Protein AF-Q0FZ17-F1 (afdb_monomer_lite)

Organism: NCBI:txid314231

Structure (mmCIF, N/CA/C/O backbone):
data_AF-Q0FZ17-F1
#
_entry.id   AF-Q0FZ17-F1
#
loop_
_atom_site.group_PDB
_atom_site.id
_atom_site.type_symbol
_atom_site.label_atom_id
_atom_site.label_alt_id
_atom_site.label_comp_id
_atom_site.label_asym_id
_atom_site.label_entity_id
_at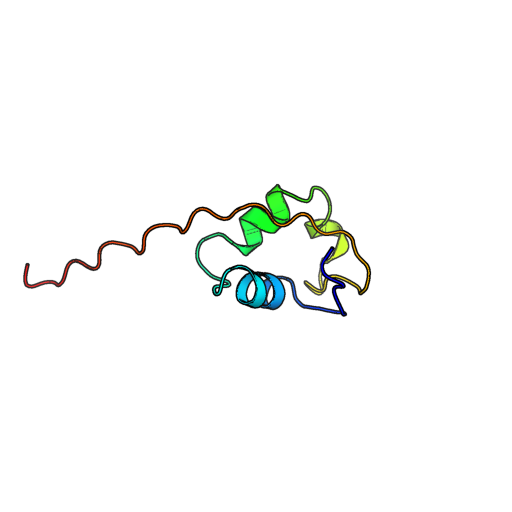om_site.label_seq_id
_atom_site.pdbx_PDB_ins_code
_atom_site.Cartn_x
_atom_site.Cartn_y
_atom_site.Cartn_z
_atom_site.occupancy
_atom_site.B_iso_or_equiv
_atom_site.auth_seq_id
_atom_site.auth_comp_id
_atom_site.auth_asym_id
_atom_site.auth_atom_id
_atom_site.pdbx_PDB_model_num
ATOM 1 N N . MET A 1 1 ? -9.261 7.205 -11.357 1.00 50.59 1 MET A N 1
ATOM 2 C CA . MET A 1 1 ? -7.820 6.926 -11.504 1.00 50.59 1 MET A CA 1
ATOM 3 C C . MET A 1 1 ? -7.069 7.973 -10.702 1.00 50.59 1 MET A C 1
ATOM 5 O O . MET A 1 1 ? -7.167 9.148 -11.034 1.00 50.59 1 MET A O 1
ATOM 9 N N . ILE A 1 2 ? -6.459 7.592 -9.579 1.00 56.62 2 ILE A N 1
ATOM 10 C CA . ILE A 1 2 ? -5.625 8.514 -8.796 1.00 56.62 2 ILE A CA 1
ATOM 11 C C . ILE A 1 2 ? -4.254 8.514 -9.467 1.00 56.62 2 ILE A C 1
ATOM 13 O O . ILE A 1 2 ? -3.653 7.456 -9.602 1.00 56.62 2 ILE A O 1
ATOM 17 N N . MET A 1 3 ? -3.776 9.678 -9.907 1.00 60.06 3 MET A N 1
ATOM 18 C CA . MET A 1 3 ? -2.408 9.808 -10.409 1.00 60.06 3 MET A CA 1
ATOM 19 C C . MET A 1 3 ? -1.464 9.708 -9.212 1.00 60.06 3 MET A C 1
ATOM 21 O O . MET A 1 3 ? -1.427 10.603 -8.365 1.00 60.06 3 MET A O 1
ATOM 25 N N . ILE A 1 4 ? -0.771 8.580 -9.101 1.00 67.19 4 ILE A N 1
ATOM 26 C CA . ILE A 1 4 ? 0.219 8.342 -8.057 1.00 67.19 4 ILE A CA 1
ATOM 27 C C . ILE A 1 4 ? 1.534 9.002 -8.498 1.00 67.19 4 ILE A C 1
ATOM 29 O O . ILE A 1 4 ? 2.004 8.742 -9.601 1.00 67.19 4 ILE A O 1
ATOM 33 N N . GLU A 1 5 ? 2.074 9.904 -7.674 1.00 78.25 5 GLU A N 1
ATOM 34 C CA . GLU A 1 5 ? 3.485 10.334 -7.709 1.00 78.25 5 GLU A CA 1
ATOM 35 C C . GLU A 1 5 ? 4.344 9.270 -7.006 1.00 78.25 5 GLU A C 1
ATOM 37 O O . GLU A 1 5 ? 3.782 8.449 -6.285 1.00 78.25 5 GLU A O 1
ATOM 42 N N . ASP A 1 6 ? 5.676 9.296 -7.144 1.00 86.94 6 ASP A N 1
ATOM 43 C CA . ASP A 1 6 ? 6.566 8.379 -6.411 1.00 86.94 6 ASP A CA 1
ATOM 44 C C . ASP A 1 6 ? 6.243 8.402 -4.904 1.00 86.94 6 ASP A C 1
ATOM 46 O O . ASP A 1 6 ? 6.561 9.353 -4.181 1.00 86.94 6 ASP A O 1
ATOM 50 N N . ILE A 1 7 ? 5.572 7.355 -4.419 1.00 90.00 7 ILE A N 1
ATOM 51 C CA . ILE A 1 7 ? 5.011 7.320 -3.068 1.00 90.00 7 ILE A CA 1
ATOM 52 C C . ILE A 1 7 ? 5.322 5.995 -2.394 1.00 90.00 7 ILE A C 1
ATOM 54 O O . ILE A 1 7 ? 5.251 4.922 -2.986 1.00 90.00 7 ILE A O 1
ATOM 58 N N . ARG A 1 8 ? 5.626 6.060 -1.101 1.00 90.44 8 ARG A N 1
ATOM 59 C CA . ARG A 1 8 ? 5.712 4.860 -0.275 1.00 90.44 8 ARG A CA 1
ATOM 60 C C . ARG A 1 8 ? 4.333 4.243 -0.074 1.00 90.44 8 ARG A C 1
ATOM 62 O O . ARG A 1 8 ? 3.378 4.963 0.225 1.00 90.44 8 ARG A O 1
ATOM 69 N N . ILE A 1 9 ? 4.249 2.919 -0.157 1.00 89.12 9 ILE A N 1
ATOM 70 C CA . ILE A 1 9 ? 2.984 2.189 0.004 1.00 89.12 9 ILE A CA 1
ATOM 71 C C . ILE A 1 9 ? 2.303 2.462 1.357 1.00 89.12 9 ILE A C 1
ATOM 73 O O . ILE A 1 9 ? 1.085 2.603 1.409 1.00 89.12 9 ILE A O 1
ATOM 77 N N . ASP A 1 10 ? 3.076 2.649 2.434 1.00 88.31 10 ASP A N 1
ATOM 78 C CA . ASP A 1 10 ? 2.557 3.043 3.752 1.00 88.31 10 ASP A CA 1
ATOM 79 C C . ASP A 1 10 ? 1.850 4.410 3.721 1.00 88.31 10 ASP A C 1
ATOM 81 O O . ASP A 1 10 ? 0.727 4.560 4.207 1.00 88.31 10 ASP A O 1
ATOM 85 N N . ARG A 1 11 ? 2.453 5.401 3.053 1.00 89.50 11 ARG A N 1
ATOM 86 C CA . ARG A 1 11 ? 1.848 6.727 2.871 1.00 89.50 11 ARG A CA 1
ATOM 87 C C . ARG A 1 11 ? 0.633 6.690 1.959 1.00 89.50 11 ARG A C 1
ATOM 89 O O . ARG A 1 11 ? -0.306 7.449 2.196 1.00 89.50 11 ARG A O 1
ATOM 96 N N . LEU A 1 12 ? 0.637 5.833 0.938 1.00 87.62 12 LEU A N 1
ATOM 97 C CA . LEU A 1 12 ? -0.537 5.617 0.096 1.00 87.62 12 LEU A CA 1
ATOM 98 C C . LEU A 1 12 ? -1.692 5.051 0.931 1.00 87.62 12 LEU A C 1
ATOM 100 O O . LEU A 1 12 ? -2.782 5.618 0.903 1.00 87.62 12 LEU A O 1
ATOM 104 N N . ALA A 1 13 ? -1.437 4.014 1.735 1.00 86.81 13 ALA A N 1
ATOM 105 C CA . ALA A 1 13 ? -2.432 3.428 2.631 1.00 86.81 13 ALA A CA 1
ATOM 106 C C . ALA A 1 13 ? -2.995 4.471 3.609 1.00 86.81 13 ALA A C 1
ATOM 108 O O . ALA A 1 13 ? -4.210 4.616 3.731 1.00 86.81 13 ALA A O 1
ATOM 109 N N . LYS A 1 14 ? -2.130 5.286 4.223 1.00 86.38 14 LYS A N 1
ATOM 110 C CA . LYS A 1 14 ? -2.555 6.392 5.088 1.00 86.38 14 LYS A CA 1
ATOM 111 C C . LYS A 1 14 ? -3.375 7.456 4.355 1.00 86.38 14 LYS A C 1
ATOM 113 O O . LYS A 1 14 ? -4.327 7.980 4.921 1.00 86.38 14 LYS A O 1
ATOM 118 N N . ARG A 1 15 ? -3.017 7.803 3.116 1.00 86.75 15 ARG A N 1
ATOM 119 C CA . ARG A 1 15 ? -3.721 8.824 2.323 1.00 86.75 15 ARG A CA 1
ATOM 120 C C . ARG A 1 15 ? -5.106 8.357 1.879 1.00 86.75 15 ARG A C 1
ATOM 122 O O . ARG A 1 15 ? -6.020 9.172 1.838 1.00 86.75 15 ARG A O 1
ATOM 129 N N . VAL A 1 16 ? -5.240 7.080 1.525 1.00 85.81 16 VAL A N 1
ATOM 130 C CA . VAL A 1 16 ? -6.487 6.502 1.003 1.00 85.81 16 VAL A CA 1
ATOM 131 C C . VAL A 1 16 ? -7.411 6.072 2.141 1.00 85.81 16 VAL A C 1
ATOM 133 O O . VAL A 1 16 ? -8.585 6.420 2.131 1.00 85.81 16 VAL A O 1
ATOM 136 N N . TYR A 1 17 ? -6.884 5.355 3.134 1.00 83.50 17 TYR A N 1
ATOM 137 C CA . TYR A 1 17 ? -7.677 4.741 4.206 1.00 83.50 17 TYR A CA 1
ATOM 138 C C . TYR A 1 17 ? -7.587 5.485 5.543 1.00 83.50 17 TYR A C 1
ATOM 140 O O . TYR A 1 17 ? -8.148 5.040 6.537 1.00 83.50 17 TYR A O 1
ATOM 148 N N . GLY A 1 18 ? -6.822 6.576 5.623 1.00 84.31 18 GLY A N 1
ATOM 149 C CA . GLY A 1 18 ? -6.569 7.296 6.878 1.00 84.31 18 GLY A CA 1
ATOM 150 C C . GLY A 1 18 ? -5.593 6.589 7.829 1.00 84.31 18 GLY A C 1
ATOM 151 O O . GLY A 1 18 ? -5.141 7.192 8.803 1.00 84.31 18 GLY A O 1
ATOM 152 N N . THR A 1 19 ? -5.220 5.334 7.550 1.00 78.81 19 THR A N 1
ATOM 153 C CA . THR A 1 19 ? -4.333 4.519 8.389 1.00 78.81 19 THR A CA 1
ATOM 154 C C . THR A 1 19 ? -3.424 3.599 7.569 1.00 78.81 19 THR A C 1
ATOM 156 O O . THR A 1 19 ? -3.830 2.966 6.597 1.00 78.81 19 THR A O 1
ATOM 159 N N . GLU A 1 20 ? -2.175 3.490 8.012 1.00 78.94 20 GLU A N 1
ATOM 160 C CA . GLU A 1 20 ? -1.178 2.509 7.548 1.00 78.94 20 GLU A CA 1
ATOM 161 C C . GLU A 1 20 ? -1.149 1.241 8.424 1.00 78.94 20 GLU A C 1
ATOM 163 O O . GLU A 1 20 ? -0.366 0.326 8.189 1.00 78.94 20 GLU A O 1
ATOM 168 N N . ARG A 1 21 ? -1.980 1.201 9.473 1.00 73.19 21 ARG A N 1
ATOM 169 C CA . ARG A 1 21 ? -2.088 0.095 10.432 1.00 73.19 21 ARG A CA 1
ATOM 170 C C . ARG A 1 21 ? -3.352 -0.715 10.184 1.00 73.19 21 ARG A C 1
ATOM 172 O O . ARG A 1 21 ? -4.364 -0.170 9.753 1.00 73.19 21 ARG A O 1
ATOM 179 N N . GLY A 1 22 ? -3.317 -1.983 10.593 1.00 73.06 22 GLY A N 1
ATOM 180 C CA . GLY A 1 22 ? -4.498 -2.848 10.618 1.00 73.06 22 GLY A CA 1
ATOM 181 C C . GLY A 1 22 ? -4.702 -3.687 9.359 1.00 73.06 22 GLY A C 1
ATOM 182 O O . GLY A 1 22 ? -5.827 -4.109 9.112 1.00 73.06 22 GLY A O 1
ATOM 183 N N . GLY A 1 23 ? -3.641 -3.949 8.591 1.00 81.31 23 GLY A N 1
ATOM 184 C CA . GLY A 1 23 ? -3.714 -4.786 7.394 1.00 81.31 23 GLY A CA 1
ATOM 185 C C . GLY A 1 23 ? -3.985 -4.014 6.101 1.00 81.31 23 GLY A C 1
ATOM 186 O O . GLY A 1 23 ? -4.265 -4.634 5.083 1.00 81.31 23 GLY A O 1
ATOM 187 N N . THR A 1 24 ? -3.969 -2.675 6.118 1.00 82.81 24 THR A N 1
ATOM 188 C CA . THR A 1 24 ? -4.280 -1.859 4.930 1.00 82.81 24 THR A CA 1
ATOM 189 C C . THR A 1 24 ? -3.219 -1.980 3.843 1.00 82.81 24 THR A C 1
ATOM 191 O O . THR A 1 24 ? -3.563 -2.012 2.666 1.00 82.81 24 THR A O 1
ATOM 194 N N . VAL A 1 25 ? -1.941 -2.073 4.215 1.00 86.56 25 VAL A N 1
ATOM 195 C CA . VAL A 1 25 ? -0.843 -2.281 3.258 1.00 86.56 25 VAL A CA 1
ATOM 196 C C . VAL A 1 25 ? -0.923 -3.686 2.670 1.00 86.56 25 VAL A C 1
ATOM 198 O O . VAL A 1 25 ? -0.834 -3.852 1.457 1.00 86.56 25 VAL A O 1
ATOM 201 N N . GLU A 1 26 ? -1.151 -4.683 3.516 1.00 86.62 26 GLU A N 1
ATOM 202 C CA . GLU A 1 26 ? -1.314 -6.083 3.138 1.00 86.62 26 GLU A CA 1
ATOM 203 C C . GLU A 1 26 ? -2.507 -6.261 2.196 1.00 86.62 26 GLU A C 1
ATOM 205 O O . GLU A 1 26 ? -2.359 -6.882 1.153 1.00 86.62 26 GLU A O 1
ATOM 210 N N . ALA A 1 27 ? -3.641 -5.613 2.474 1.00 86.50 27 ALA A N 1
ATOM 211 C CA . ALA A 1 27 ? -4.808 -5.638 1.595 1.00 86.50 27 ALA A CA 1
ATOM 212 C C . ALA A 1 27 ? -4.514 -5.043 0.207 1.00 86.50 27 ALA A C 1
ATOM 214 O O . ALA A 1 27 ? -4.969 -5.584 -0.801 1.00 86.50 27 ALA A O 1
ATOM 215 N N . ILE A 1 28 ? -3.737 -3.953 0.129 1.00 87.75 28 ILE A N 1
ATOM 216 C CA . ILE A 1 28 ? -3.285 -3.411 -1.163 1.00 87.75 28 ILE A CA 1
ATOM 217 C C . ILE A 1 28 ? -2.395 -4.436 -1.876 1.00 87.75 28 ILE A C 1
ATOM 219 O O . ILE A 1 28 ? -2.563 -4.656 -3.073 1.00 87.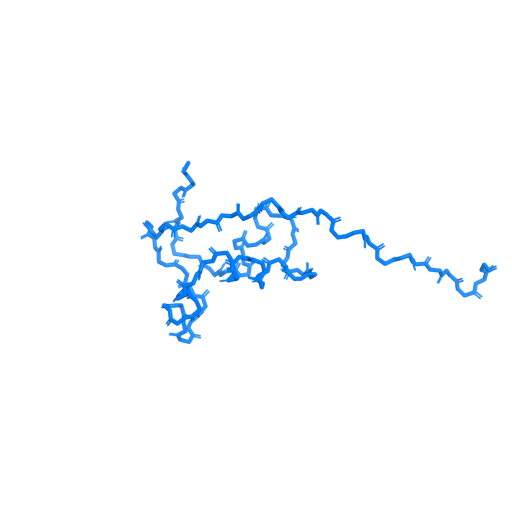75 28 ILE A O 1
ATOM 223 N N . LEU A 1 29 ? -1.446 -5.060 -1.178 1.00 88.12 29 LEU A N 1
ATOM 224 C CA . LEU A 1 29 ? -0.542 -6.039 -1.788 1.00 88.12 29 LEU A CA 1
ATOM 225 C C . LEU A 1 29 ? -1.283 -7.295 -2.266 1.00 88.12 29 LEU A C 1
ATOM 227 O O . LEU A 1 29 ? -1.020 -7.760 -3.372 1.00 88.12 29 LEU A O 1
ATOM 231 N N . ASP A 1 30 ? -2.243 -7.791 -1.490 1.00 88.56 30 ASP A N 1
ATOM 232 C CA . ASP A 1 30 ? -3.074 -8.944 -1.847 1.00 88.56 30 ASP A CA 1
ATOM 233 C C . ASP A 1 30 ? -3.946 -8.651 -3.075 1.00 88.56 30 ASP A C 1
ATOM 235 O O . ASP A 1 30 ? -4.119 -9.509 -3.942 1.00 88.56 30 ASP A O 1
ATOM 239 N N . ALA A 1 31 ? -4.451 -7.419 -3.194 1.00 88.12 31 ALA A N 1
ATOM 240 C CA . ALA A 1 31 ? -5.211 -6.977 -4.361 1.00 88.12 31 ALA A CA 1
ATOM 241 C C . ALA A 1 31 ? -4.337 -6.763 -5.614 1.00 88.12 31 ALA A C 1
ATOM 243 O O . ALA A 1 31 ? -4.869 -6.726 -6.724 1.00 88.12 31 ALA A O 1
ATOM 244 N N . ASN A 1 32 ? -3.014 -6.624 -5.463 1.00 89.12 32 ASN A N 1
ATOM 245 C CA . ASN A 1 32 ? -2.083 -6.333 -6.554 1.00 89.12 32 ASN A CA 1
ATOM 246 C C . ASN A 1 32 ? -0.950 -7.364 -6.603 1.00 89.12 32 ASN A C 1
ATOM 248 O O . ASN A 1 32 ? 0.175 -7.129 -6.146 1.00 89.12 32 ASN A O 1
ATOM 252 N N . VAL A 1 33 ? -1.236 -8.510 -7.223 1.00 88.25 33 VAL A N 1
ATOM 253 C CA . VAL A 1 33 ? -0.254 -9.582 -7.423 1.00 88.25 33 VAL A CA 1
ATOM 254 C C . VAL A 1 33 ? 0.977 -9.046 -8.160 1.00 88.25 33 VAL A C 1
ATOM 256 O O . VAL A 1 33 ? 0.879 -8.480 -9.244 1.00 88.25 33 VAL A O 1
ATOM 259 N N . GLY A 1 34 ? 2.157 -9.239 -7.567 1.00 87.31 34 GLY A N 1
ATOM 260 C CA . GLY A 1 34 ? 3.435 -8.787 -8.128 1.00 87.31 34 GLY A CA 1
ATOM 261 C C . GLY A 1 34 ? 3.849 -7.368 -7.727 1.00 87.31 34 GLY A C 1
ATOM 262 O O . GLY A 1 34 ? 5.023 -7.030 -7.881 1.00 87.31 34 GLY A O 1
ATOM 263 N N . LEU A 1 35 ? 2.963 -6.572 -7.117 1.00 87.50 35 LEU A N 1
ATOM 264 C CA . LEU A 1 35 ? 3.311 -5.232 -6.633 1.00 87.50 35 LEU A CA 1
ATOM 265 C C . LEU A 1 35 ? 4.396 -5.285 -5.553 1.00 87.50 35 LEU A C 1
ATOM 267 O O . LEU A 1 35 ? 5.327 -4.487 -5.584 1.00 87.50 35 LEU A O 1
ATOM 271 N N . ALA A 1 36 ? 4.329 -6.266 -4.647 1.00 87.31 36 ALA A N 1
ATOM 272 C CA . ALA A 1 36 ? 5.345 -6.467 -3.611 1.00 87.31 36 ALA A CA 1
ATOM 273 C C . ALA A 1 36 ? 6.749 -6.674 -4.204 1.00 87.31 36 ALA A C 1
ATOM 275 O O . ALA A 1 36 ? 7.720 -6.123 -3.695 1.00 87.31 36 ALA A O 1
ATOM 276 N N . ALA A 1 37 ? 6.850 -7.436 -5.297 1.00 89.50 37 ALA A N 1
ATOM 277 C CA . ALA A 1 37 ? 8.114 -7.663 -5.990 1.00 89.50 37 ALA A CA 1
ATOM 278 C C . ALA A 1 37 ? 8.583 -6.411 -6.746 1.00 89.50 37 ALA A C 1
ATOM 280 O O . ALA A 1 37 ? 9.779 -6.142 -6.779 1.00 89.50 37 ALA A O 1
ATOM 281 N N . LEU A 1 38 ? 7.651 -5.633 -7.310 1.00 87.12 38 LEU A N 1
ATOM 282 C CA . LEU A 1 38 ? 7.951 -4.394 -8.030 1.00 87.12 38 LEU A CA 1
ATOM 283 C C . LEU A 1 38 ? 8.545 -3.319 -7.114 1.00 87.12 38 LEU A C 1
ATOM 285 O O . LEU A 1 38 ? 9.476 -2.620 -7.504 1.00 87.12 38 LEU A O 1
ATOM 289 N N . ILE A 1 39 ? 7.996 -3.177 -5.908 1.00 88.62 39 ILE A N 1
ATOM 290 C CA . ILE A 1 39 ? 8.408 -2.127 -4.973 1.00 88.62 39 ILE A CA 1
ATOM 291 C C . ILE A 1 39 ? 9.550 -2.570 -4.053 1.00 88.62 39 ILE A C 1
ATOM 293 O O . ILE A 1 39 ? 10.095 -1.747 -3.326 1.00 88.62 39 ILE A O 1
ATOM 297 N N . PHE A 1 40 ? 9.928 -3.850 -4.029 1.00 85.50 40 PHE A N 1
ATOM 298 C CA . PHE A 1 40 ? 11.046 -4.313 -3.207 1.00 85.50 40 PHE A CA 1
ATOM 299 C C . PHE A 1 40 ? 12.392 -3.861 -3.805 1.00 85.50 40 PHE A C 1
ATOM 301 O O . PHE A 1 40 ? 12.594 -3.990 -5.011 1.00 85.50 40 PHE A O 1
ATOM 308 N N . PRO A 1 41 ? 13.357 -3.374 -2.998 1.00 85.88 41 PRO A N 1
ATOM 309 C CA . PRO A 1 41 ? 13.343 -3.234 -1.534 1.00 85.88 41 PRO A CA 1
ATOM 310 C C . PRO A 1 41 ? 12.874 -1.860 -1.025 1.00 85.88 41 PRO A C 1
ATOM 312 O O . PRO A 1 41 ? 12.873 -1.621 0.180 1.00 85.88 41 PRO A O 1
ATOM 315 N N . THR A 1 42 ? 12.534 -0.926 -1.911 1.00 88.56 42 THR A N 1
ATOM 316 C CA . THR A 1 42 ? 12.325 0.487 -1.555 1.00 88.56 42 THR A CA 1
ATOM 317 C C . THR A 1 42 ? 10.968 0.758 -0.899 1.00 88.56 42 THR A C 1
ATOM 319 O O . THR A 1 42 ? 10.828 1.724 -0.148 1.00 88.56 42 THR A O 1
ATOM 322 N N . GLY A 1 43 ? 9.965 -0.077 -1.174 1.00 89.31 43 GLY A N 1
ATOM 323 C CA . GLY A 1 43 ? 8.569 0.131 -0.794 1.00 89.31 43 GLY A CA 1
ATOM 324 C C . GLY A 1 43 ? 7.903 1.298 -1.531 1.00 89.31 43 GLY A C 1
ATOM 325 O O . GLY A 1 43 ? 6.863 1.781 -1.077 1.00 89.31 43 GLY A O 1
ATOM 326 N N . VAL A 1 44 ? 8.511 1.783 -2.620 1.00 92.31 44 VAL A N 1
ATOM 327 C CA . VAL A 1 44 ? 8.043 2.939 -3.397 1.00 92.31 44 VAL A CA 1
ATOM 328 C C . VAL A 1 44 ? 7.304 2.465 -4.641 1.00 92.31 44 VAL A C 1
ATOM 330 O O .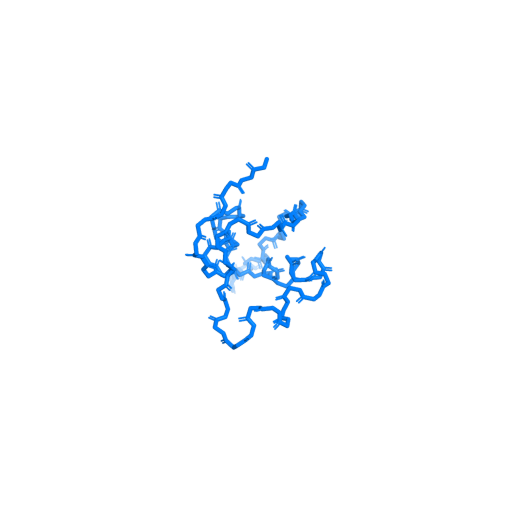 VAL A 1 44 ? 7.846 1.713 -5.446 1.00 92.31 44 VAL A O 1
ATOM 333 N N . ILE A 1 45 ? 6.072 2.939 -4.794 1.00 89.19 45 ILE A N 1
ATOM 334 C CA . ILE A 1 45 ? 5.264 2.781 -5.996 1.00 89.19 45 ILE A CA 1
ATOM 335 C C . ILE A 1 45 ? 5.674 3.904 -6.958 1.00 89.19 45 ILE A C 1
ATOM 337 O O . ILE A 1 45 ? 5.567 5.072 -6.571 1.00 89.19 45 ILE A O 1
ATOM 341 N N . PRO A 1 46 ? 6.163 3.578 -8.168 1.00 86.94 46 PRO A N 1
ATOM 342 C CA . PRO A 1 46 ? 6.596 4.584 -9.124 1.00 86.94 46 PRO A CA 1
ATOM 343 C C . PRO A 1 46 ? 5.409 5.371 -9.676 1.00 86.94 46 PRO A C 1
ATOM 345 O O . PRO A 1 46 ? 4.283 4.865 -9.765 1.00 86.94 46 PRO A O 1
ATOM 348 N N . ALA A 1 47 ? 5.675 6.608 -10.078 1.00 86.06 47 ALA A N 1
ATOM 349 C CA . ALA A 1 47 ? 4.656 7.468 -10.640 1.00 86.06 47 ALA A CA 1
ATOM 350 C C . ALA A 1 47 ? 4.004 6.845 -11.886 1.00 86.06 47 ALA A C 1
ATOM 352 O O . ALA A 1 47 ? 4.682 6.307 -12.763 1.00 86.06 47 ALA A O 1
ATOM 353 N N . GLY A 1 48 ? 2.676 6.931 -11.967 1.00 82.19 48 GLY A N 1
ATOM 354 C CA . GLY A 1 48 ? 1.903 6.346 -13.069 1.00 82.19 48 GLY A CA 1
ATOM 355 C C . GLY A 1 48 ? 1.724 4.825 -13.007 1.00 82.19 48 GLY A C 1
ATOM 356 O O . GLY A 1 48 ? 1.183 4.256 -13.951 1.00 82.19 48 GLY A O 1
ATOM 357 N N . ALA A 1 49 ? 2.140 4.163 -11.923 1.00 83.75 49 ALA A N 1
ATOM 358 C CA . ALA A 1 49 ? 1.779 2.770 -11.692 1.00 83.75 49 ALA A CA 1
ATOM 359 C C . ALA A 1 49 ? 0.272 2.628 -11.432 1.00 83.75 49 ALA A C 1
ATOM 361 O O . ALA A 1 49 ? -0.300 3.333 -10.595 1.00 83.75 49 ALA A O 1
ATOM 362 N N . ASP A 1 50 ? -0.348 1.664 -12.109 1.00 83.94 50 ASP A N 1
ATOM 363 C CA . ASP A 1 50 ? -1.729 1.280 -11.851 1.00 83.94 50 ASP A CA 1
ATOM 364 C C . ASP A 1 50 ? -1.798 0.402 -10.598 1.00 83.94 50 ASP A C 1
ATOM 366 O O . ASP A 1 50 ? -1.244 -0.697 -10.553 1.00 83.94 50 ASP A O 1
ATOM 370 N N . VAL A 1 51 ? -2.478 0.904 -9.564 1.00 85.88 51 VAL A N 1
ATOM 371 C CA . VAL A 1 51 ? -2.669 0.212 -8.283 1.00 85.88 51 VAL A CA 1
ATOM 372 C C . VAL A 1 51 ? -4.157 0.103 -7.989 1.00 85.88 51 VAL A C 1
ATOM 374 O O . VAL A 1 51 ? -4.871 1.107 -7.915 1.00 85.88 51 VAL A O 1
ATOM 377 N N . VAL A 1 52 ? -4.621 -1.123 -7.780 1.00 87.88 52 VAL A N 1
ATOM 378 C CA . VAL A 1 52 ? -5.985 -1.415 -7.345 1.00 87.88 52 VAL A CA 1
ATOM 379 C C . VAL A 1 52 ? -6.082 -1.171 -5.843 1.00 87.88 52 VAL A C 1
ATOM 381 O O . VAL A 1 52 ? -5.356 -1.770 -5.053 1.00 87.88 52 VAL A O 1
ATOM 384 N N . LEU A 1 53 ? -6.983 -0.284 -5.436 1.00 86.31 53 LEU A N 1
ATOM 385 C CA . LEU A 1 53 ? -7.255 -0.004 -4.029 1.00 86.31 53 LEU A CA 1
ATOM 386 C C . LEU A 1 53 ? -8.541 -0.742 -3.636 1.00 86.31 53 LEU A C 1
ATOM 388 O O . LEU A 1 53 ? -9.609 -0.339 -4.103 1.00 86.31 53 LEU A O 1
ATOM 392 N N . PRO A 1 54 ? -8.469 -1.836 -2.853 1.00 82.75 54 PRO A N 1
ATOM 393 C CA . PRO A 1 54 ? -9.673 -2.516 -2.389 1.00 82.75 54 PRO A CA 1
ATOM 394 C C . PRO A 1 54 ? -10.481 -1.609 -1.454 1.00 82.75 54 PRO A C 1
ATOM 396 O O . PRO A 1 54 ? -9.922 -0.787 -0.731 1.00 82.75 54 PRO A O 1
ATOM 399 N N . GLU A 1 55 ? -11.801 -1.783 -1.411 1.00 77.75 55 GLU A N 1
ATOM 400 C CA . GLU A 1 55 ? -12.602 -1.181 -0.345 1.00 77.75 55 GLU A CA 1
ATOM 401 C C . GLU A 1 55 ? -12.206 -1.837 0.979 1.00 77.75 55 GLU A C 1
ATOM 403 O O . GLU A 1 55 ? -12.608 -2.959 1.293 1.00 77.75 55 GLU A O 1
ATOM 408 N N . VAL A 1 56 ? -11.352 -1.164 1.750 1.00 65.19 56 VAL A N 1
ATOM 409 C CA . VAL A 1 56 ? -11.004 -1.646 3.081 1.00 65.19 56 VAL A CA 1
ATOM 410 C C . VAL A 1 56 ? -12.201 -1.371 3.975 1.00 65.19 56 VAL A C 1
ATOM 412 O O . VAL A 1 56 ? -12.448 -0.237 4.383 1.00 65.19 56 VAL A O 1
ATOM 415 N N . VAL A 1 57 ? -12.943 -2.436 4.269 1.00 53.78 57 VAL A N 1
ATOM 416 C CA . VAL A 1 57 ? -13.949 -2.458 5.326 1.00 53.78 57 VAL A CA 1
ATOM 417 C C . VAL A 1 57 ? -13.227 -2.078 6.609 1.00 53.78 57 VAL A C 1
ATOM 419 O O . VAL A 1 57 ? -12.344 -2.806 7.062 1.00 53.78 57 VAL A O 1
ATOM 422 N N . GLU A 1 58 ? -13.557 -0.903 7.131 1.00 54.50 58 GLU A N 1
ATOM 423 C CA . GLU A 1 58 ? -13.046 -0.336 8.371 1.00 54.50 58 GLU A CA 1
ATOM 424 C C . GLU A 1 58 ? -12.945 -1.447 9.426 1.00 54.50 58 GLU A C 1
ATOM 426 O O . GLU A 1 58 ? -13.952 -1.938 9.942 1.00 54.50 58 GLU A O 1
ATOM 431 N N . ARG A 1 59 ? -11.725 -1.948 9.682 1.00 53.66 59 ARG A N 1
ATOM 432 C CA . ARG A 1 59 ? -11.534 -2.989 10.692 1.00 53.66 59 ARG A CA 1
ATOM 433 C C . ARG A 1 59 ? -11.899 -2.334 12.013 1.00 53.66 59 ARG A C 1
ATOM 435 O O . ARG A 1 59 ? -11.173 -1.453 12.470 1.00 53.66 59 ARG A O 1
ATOM 442 N N . ALA A 1 60 ? -13.029 -2.763 12.580 1.00 50.53 60 ALA A N 1
ATOM 443 C CA . ALA A 1 60 ? -13.545 -2.274 13.847 1.00 50.53 60 ALA A CA 1
ATOM 444 C C . ALA A 1 60 ? -12.390 -2.129 14.842 1.00 50.53 60 ALA A C 1
ATOM 446 O O . ALA A 1 60 ? -11.621 -3.077 15.050 1.00 50.53 60 ALA A O 1
ATOM 447 N N . ALA A 1 61 ? -12.239 -0.925 15.401 1.00 53.81 61 ALA A N 1
ATOM 448 C CA . ALA A 1 61 ? -11.242 -0.674 16.428 1.00 53.81 61 ALA A CA 1
ATOM 449 C C . ALA A 1 61 ? -11.374 -1.766 17.504 1.00 53.81 61 ALA A C 1
ATOM 451 O O . ALA A 1 61 ? -12.506 -2.108 17.867 1.00 53.81 61 ALA A O 1
ATOM 452 N N . PRO A 1 62 ? -10.261 -2.351 17.990 1.00 55.25 62 PRO A N 1
ATOM 453 C CA . PRO A 1 62 ? -10.350 -3.331 19.061 1.00 55.25 62 PRO A CA 1
ATOM 454 C C . PRO A 1 62 ? -11.126 -2.690 20.207 1.00 55.25 62 PRO A C 1
ATOM 456 O O . PRO A 1 62 ? -10.835 -1.551 20.577 1.00 55.25 62 PRO A O 1
ATOM 459 N N . ALA A 1 63 ? -12.139 -3.393 20.719 1.00 63.91 63 ALA A N 1
ATOM 460 C CA . ALA A 1 63 ? -12.898 -2.928 21.866 1.00 63.91 63 ALA A CA 1
ATOM 461 C C . ALA A 1 63 ? -11.897 -2.664 22.995 1.00 63.91 63 ALA A C 1
ATOM 463 O O . ALA A 1 63 ? -11.285 -3.587 23.533 1.00 63.91 63 ALA A O 1
ATOM 464 N N . VAL A 1 64 ? -11.653 -1.387 23.285 1.00 72.44 64 VAL A N 1
ATOM 465 C CA . VAL A 1 64 ? -10.807 -0.987 24.403 1.00 72.44 64 VAL A CA 1
ATOM 466 C C . VAL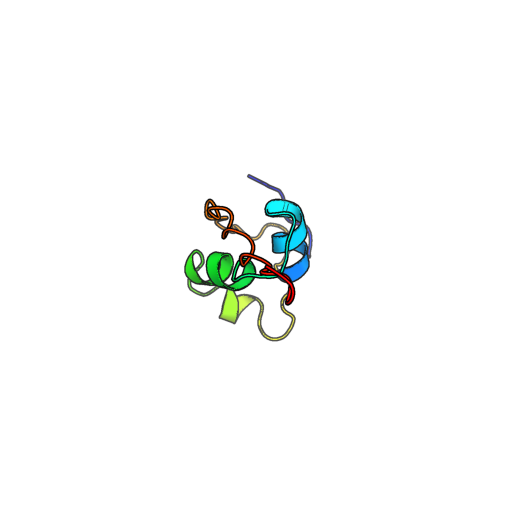 A 1 64 ? -11.641 -1.223 25.650 1.00 72.44 64 VAL A C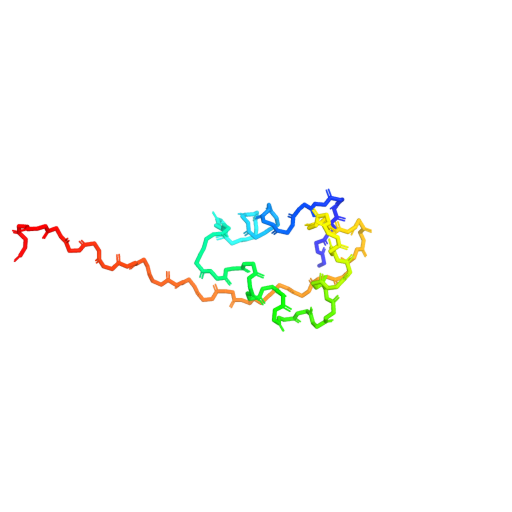 1
ATOM 468 O O . VAL A 1 64 ? -12.356 -0.330 26.095 1.00 72.44 64 VAL A O 1
ATOM 471 N N . THR A 1 65 ? -11.583 -2.437 26.192 1.00 70.44 65 THR A N 1
ATOM 472 C CA . THR A 1 65 ? -12.111 -2.697 27.529 1.00 70.44 65 THR A CA 1
ATOM 473 C C . THR A 1 65 ? -11.165 -2.036 28.513 1.00 70.44 65 THR A C 1
ATOM 475 O O . THR A 1 65 ? -9.963 -2.325 28.545 1.00 70.44 65 THR A O 1
ATOM 478 N N . ARG A 1 66 ? -11.688 -1.086 29.28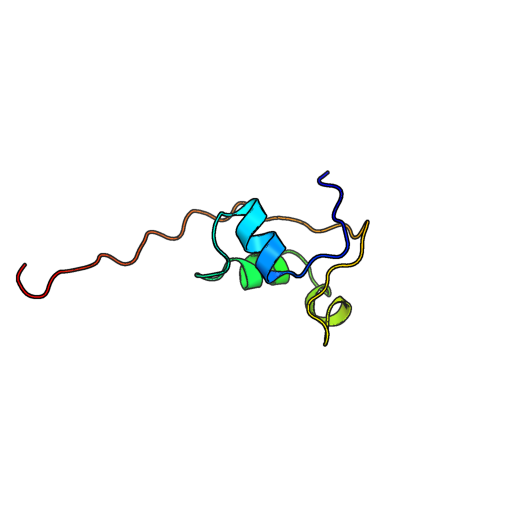1 1.00 79.62 66 ARG A N 1
ATOM 479 C CA . ARG A 1 66 ? -10.917 -0.470 30.352 1.00 79.62 66 ARG A CA 1
ATOM 480 C C . ARG A 1 66 ? -10.810 -1.489 31.491 1.00 79.62 66 ARG A C 1
ATOM 482 O O . ARG A 1 66 ? -11.763 -2.222 31.713 1.00 79.62 66 ARG A O 1
ATOM 489 N N . PRO A 1 67 ? -9.705 -1.530 32.254 1.00 75.88 67 PRO A N 1
ATOM 490 C CA . PRO A 1 67 ? -9.543 -2.472 33.370 1.00 75.88 67 PRO A CA 1
ATOM 491 C C . PRO A 1 67 ? -10.595 -2.369 34.492 1.00 75.88 67 PRO A C 1
ATOM 493 O O . PRO A 1 67 ? -10.500 -3.104 35.468 1.00 75.88 67 PRO A O 1
ATOM 496 N N . TRP A 1 68 ? -11.514 -1.406 34.410 1.00 83.19 68 TRP A N 1
ATOM 497 C CA . TRP A 1 68 ? -12.528 -1.092 35.415 1.00 83.19 68 TRP A CA 1
ATOM 498 C C . TRP A 1 68 ? -13.972 -1.228 34.898 1.00 83.19 68 TRP A C 1
ATOM 500 O O . TRP A 1 68 ? -14.883 -0.769 35.585 1.00 83.19 68 TRP A O 1
ATOM 510 N N . ASP A 1 69 ? -14.167 -1.823 33.716 1.00 60.81 69 ASP A N 1
ATOM 511 C CA . ASP A 1 69 ? -15.453 -2.399 33.281 1.00 60.81 69 ASP A CA 1
ATOM 512 C C . ASP A 1 69 ? -15.535 -3.875 33.707 1.00 60.81 69 ASP A C 1
ATOM 514 O O . ASP A 1 69 ? -16.635 -4.316 34.113 1.00 60.81 69 ASP A O 1
#

Radius of gyration: 14.53 Å; chains: 1; bounding box: 29×20×48 Å

Secondary structure (DSSP, 8-state):
-----SEEHHHHHHHHHS-S-SSHHHHHHHHSTTHHHHHTTTTEEPTT------------------TT-

pLDDT: mean 79.72, std 11.86, range [50.53, 92.31]

Foldseek 3Di:
DDFDAFDALLVVLCVPVVGSDDCQSVQQPVQPPCVCVVCPPPSTDHTPDDTDRDPPPPPPDPPPDDPVD

InterPro domains:
  IPR008861 Phage Tail Protein X-like [PF05489] (8-57)

Sequence (69 aa):
MIMIEDIRIDRLAKRVYGTERGGTVEAILDANVGLAALIFPTGVIPAGADVVLPEVVERAAPAVTRPWD